Protein AF-A0A0R0HIR4-F1 (afdb_monomer_lite)

Organism: Glycine max (NCBI:txid3847)

Foldseek 3Di:
DDPPPPPPPVPCCDLVNVLLVLLVCLLVPPLLVCQLPPPPDVVSVVLSVQLNVLSVVLNVVCVVVVVDDDPDDPDPPDDDDDPVCPVVVVVVVVVVVVVVVVNLVVNLVSLVSSLVSCVVVLVVCVVDDPVSVVSSVVSNVSSVCSNVPD

Secondary structure (DSSP, 8-state):
--------------HHHHHHHHHHHHHT-HHHHHHHHH-S-HHHHHHHHHHHHHHHHHHHHHHHTT-S--S-----------THHHHHHHHHHHHHHHHHHHHHHHHHHHHHHHHHHHGGGGGGGGGS-HHHHHHHHHHHHHHHHHHHH-

Structure (mmCIF, N/CA/C/O backbone):
data_AF-A0A0R0HIR4-F1
#
_entry.id   AF-A0A0R0HIR4-F1
#
loop_
_atom_site.group_PDB
_atom_site.id
_atom_site.type_symbol
_atom_site.label_atom_id
_atom_site.label_alt_id
_atom_site.label_comp_id
_atom_site.label_asym_id
_atom_site.label_entity_id
_atom_site.label_seq_id
_atom_site.pdbx_PDB_ins_code
_atom_site.Cartn_x
_atom_site.Cartn_y
_atom_site.Cartn_z
_atom_site.occupancy
_atom_site.B_iso_or_equiv
_atom_site.auth_seq_id
_atom_site.auth_comp_id
_atom_site.auth_asym_id
_atom_site.auth_atom_id
_atom_site.pdbx_PDB_model_num
ATOM 1 N N . MET A 1 1 ? 37.021 -26.878 14.786 1.00 34.66 1 MET A N 1
ATOM 2 C CA . MET A 1 1 ? 35.999 -25.892 15.197 1.00 34.66 1 MET A CA 1
ATOM 3 C C . MET A 1 1 ? 35.987 -24.760 14.184 1.00 34.66 1 MET A C 1
ATOM 5 O O . MET A 1 1 ? 36.916 -23.967 14.169 1.00 34.66 1 MET A O 1
ATOM 9 N N . SER A 1 2 ? 34.968 -24.700 13.331 1.00 37.72 2 SER A N 1
ATOM 10 C CA . SER A 1 2 ? 34.717 -23.540 12.472 1.00 37.72 2 SER A CA 1
ATOM 11 C C . SER A 1 2 ? 33.210 -23.360 12.375 1.00 37.72 2 SER A C 1
ATOM 13 O O . SER A 1 2 ? 32.538 -24.004 11.576 1.00 37.72 2 SER A O 1
ATOM 15 N N . THR A 1 3 ? 32.675 -22.523 13.258 1.00 39.59 3 THR A N 1
ATOM 16 C CA . THR A 1 3 ? 31.298 -22.041 13.193 1.00 39.59 3 THR A CA 1
ATOM 17 C C . THR A 1 3 ? 31.235 -21.061 12.027 1.00 39.59 3 THR A C 1
ATOM 19 O O . THR A 1 3 ? 31.520 -19.877 12.193 1.00 39.59 3 THR A O 1
ATOM 22 N N . MET A 1 4 ? 30.949 -21.550 10.817 1.00 37.56 4 MET A N 1
ATOM 23 C CA . MET A 1 4 ? 30.613 -20.654 9.714 1.00 37.56 4 MET A CA 1
ATOM 24 C C . MET A 1 4 ? 29.274 -20.013 10.044 1.00 37.56 4 MET A C 1
ATOM 26 O O . MET A 1 4 ? 28.228 -20.662 10.035 1.00 37.56 4 MET A O 1
ATOM 30 N N . LEU A 1 5 ? 29.367 -18.736 10.410 1.00 44.94 5 LEU A N 1
ATOM 31 C CA . LEU A 1 5 ? 28.269 -17.808 10.591 1.00 44.94 5 LEU A CA 1
ATOM 32 C C . LEU A 1 5 ? 27.248 -18.046 9.486 1.00 44.94 5 LEU A C 1
ATOM 34 O O . LEU A 1 5 ? 27.544 -17.859 8.306 1.00 44.94 5 LEU A O 1
ATOM 38 N N . MET A 1 6 ? 26.053 -18.472 9.897 1.00 36.12 6 MET A N 1
ATOM 39 C CA . MET A 1 6 ? 24.854 -18.400 9.083 1.00 36.12 6 MET A CA 1
ATOM 40 C C . MET A 1 6 ? 24.778 -16.967 8.587 1.00 36.12 6 MET A C 1
ATOM 42 O O . MET A 1 6 ? 24.412 -16.057 9.336 1.00 36.12 6 MET A O 1
ATOM 46 N N . ALA A 1 7 ? 25.192 -16.768 7.338 1.00 39.94 7 ALA A N 1
ATOM 47 C CA . ALA A 1 7 ? 24.905 -15.576 6.591 1.00 39.94 7 ALA A CA 1
ATOM 48 C C . ALA A 1 7 ? 23.381 -15.524 6.505 1.00 39.94 7 ALA A C 1
ATOM 50 O O . ALA A 1 7 ? 22.765 -15.968 5.540 1.00 39.94 7 ALA A O 1
ATOM 51 N N . SER A 1 8 ? 22.774 -14.933 7.531 1.00 39.09 8 SER A N 1
ATOM 52 C CA . SER A 1 8 ? 21.520 -14.202 7.460 1.00 39.09 8 SER A CA 1
ATOM 53 C C . SER A 1 8 ? 21.741 -12.993 6.547 1.00 39.09 8 SER A C 1
ATOM 55 O O . SER A 1 8 ? 21.486 -11.844 6.891 1.00 39.09 8 SER A O 1
ATOM 57 N N . GLY A 1 9 ? 22.261 -13.255 5.345 1.00 31.20 9 GLY A N 1
ATOM 58 C CA . GLY A 1 9 ? 22.138 -12.357 4.233 1.00 31.20 9 GLY A CA 1
ATOM 59 C C . GLY A 1 9 ? 20.647 -12.244 4.055 1.00 31.20 9 GLY A C 1
ATOM 60 O O . GLY A 1 9 ? 20.008 -13.194 3.608 1.00 31.20 9 GLY A O 1
ATOM 61 N N . CYS A 1 10 ? 20.086 -11.112 4.483 1.00 33.50 10 CYS A N 1
ATOM 62 C CA . CYS A 1 10 ? 18.818 -10.658 3.953 1.00 33.50 10 CYS A CA 1
ATOM 63 C C . CYS A 1 10 ? 18.915 -10.928 2.451 1.00 33.50 10 CYS A C 1
ATOM 65 O O . CYS A 1 10 ? 19.790 -10.328 1.815 1.00 33.50 10 CYS A O 1
ATOM 67 N N . PRO A 1 11 ? 18.136 -11.874 1.893 1.00 34.97 11 PRO A N 1
ATOM 68 C CA . PRO A 1 11 ? 18.160 -12.106 0.461 1.00 34.97 11 PRO A CA 1
ATOM 69 C C . PRO A 1 11 ? 18.026 -10.749 -0.232 1.00 34.97 11 PRO A C 1
ATOM 71 O O . PRO A 1 11 ? 17.379 -9.857 0.336 1.00 34.97 11 PRO A O 1
ATOM 74 N N . PRO A 1 12 ? 18.646 -10.557 -1.409 1.00 42.12 12 PRO A N 1
ATOM 75 C CA . PRO A 1 12 ? 18.574 -9.316 -2.167 1.00 42.12 12 PRO A CA 1
ATOM 76 C C . PRO A 1 12 ? 17.152 -9.137 -2.716 1.00 42.12 12 PRO A C 1
ATOM 78 O O . PRO A 1 12 ? 16.909 -9.132 -3.917 1.00 42.12 12 PRO A O 1
ATOM 81 N N . PHE A 1 13 ? 16.177 -9.001 -1.822 1.00 44.66 13 PHE A N 1
ATOM 82 C CA . PHE A 1 13 ? 14.893 -8.428 -2.113 1.00 44.66 13 PHE A CA 1
ATOM 83 C C . PHE A 1 13 ? 15.187 -6.967 -2.381 1.00 44.66 13 PHE A C 1
ATOM 85 O O . PHE A 1 13 ? 15.437 -6.181 -1.460 1.00 44.66 13 PHE A O 1
ATOM 92 N N . TYR A 1 14 ? 15.210 -6.639 -3.671 1.00 57.47 14 TYR A N 1
ATOM 93 C CA . TYR A 1 14 ? 15.275 -5.279 -4.171 1.00 57.47 14 TYR A CA 1
ATOM 94 C C . TYR A 1 14 ? 14.388 -4.396 -3.306 1.00 57.47 14 TYR A C 1
ATOM 96 O O . TYR A 1 14 ? 13.298 -4.840 -2.925 1.00 57.47 14 TYR A O 1
ATOM 104 N N . PRO A 1 15 ? 14.798 -3.155 -3.008 1.00 72.31 15 PRO A N 1
ATOM 105 C CA . PRO A 1 15 ? 14.009 -2.304 -2.145 1.00 72.31 15 PRO A CA 1
ATOM 106 C C . PRO A 1 15 ? 12.527 -2.305 -2.594 1.00 72.31 15 PRO A C 1
ATOM 108 O O . PRO A 1 15 ? 11.614 -2.594 -1.816 1.00 72.31 15 PRO A O 1
ATOM 111 N N . LEU A 1 16 ? 12.265 -2.155 -3.891 1.00 79.50 16 LEU A N 1
ATOM 112 C CA . LEU A 1 16 ? 10.897 -2.148 -4.402 1.00 79.50 16 LEU A CA 1
ATOM 113 C C . LEU A 1 16 ? 10.106 -3.465 -4.178 1.00 79.50 16 LEU A C 1
ATOM 115 O O . LEU A 1 16 ? 8.884 -3.447 -4.028 1.00 79.50 16 LEU A O 1
ATOM 119 N N . GLN A 1 17 ? 10.767 -4.620 -4.093 1.00 81.31 17 GLN A N 1
ATOM 120 C CA . GLN A 1 17 ? 10.107 -5.881 -3.731 1.00 81.31 17 GLN A CA 1
ATOM 121 C C . GLN A 1 17 ? 9.660 -5.883 -2.266 1.00 81.31 17 GLN A C 1
ATOM 123 O O . GLN A 1 17 ? 8.541 -6.284 -1.955 1.00 81.31 17 GLN A O 1
ATOM 128 N N . ARG A 1 18 ? 10.495 -5.378 -1.348 1.00 81.75 18 ARG A N 1
ATOM 129 C CA . ARG A 1 18 ? 10.118 -5.292 0.072 1.00 81.75 18 ARG A CA 1
ATOM 130 C C . ARG A 1 18 ? 8.905 -4.389 0.263 1.00 81.75 18 ARG A C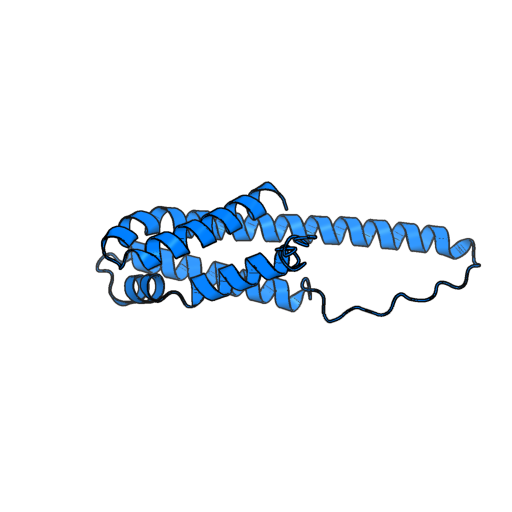 1
ATOM 132 O O . ARG A 1 18 ? 7.980 -4.761 0.982 1.00 81.75 18 ARG A O 1
ATOM 139 N N . ILE A 1 19 ? 8.877 -3.238 -0.411 1.00 85.81 19 ILE A N 1
ATOM 140 C CA . ILE A 1 19 ? 7.742 -2.324 -0.279 1.00 85.81 19 ILE A CA 1
ATOM 141 C C . ILE A 1 19 ? 6.472 -2.891 -0.917 1.00 85.81 19 ILE A C 1
ATOM 143 O O . ILE A 1 19 ? 5.415 -2.803 -0.310 1.00 85.81 19 ILE A O 1
ATOM 147 N N . THR A 1 20 ? 6.549 -3.555 -2.075 1.00 88.00 20 THR A N 1
ATOM 148 C CA . THR A 1 20 ? 5.365 -4.184 -2.698 1.00 88.00 20 THR A CA 1
ATOM 149 C C . THR A 1 20 ? 4.759 -5.285 -1.832 1.00 88.00 20 THR A C 1
ATOM 151 O O . THR A 1 20 ? 3.534 -5.371 -1.721 1.00 88.00 20 THR A O 1
ATOM 154 N N . VAL A 1 21 ? 5.594 -6.075 -1.152 1.00 87.81 21 VAL A N 1
ATOM 155 C CA . VAL A 1 21 ? 5.140 -7.058 -0.160 1.00 87.81 21 VAL A CA 1
ATOM 156 C C . VAL A 1 21 ? 4.427 -6.370 1.008 1.00 87.81 21 VAL A C 1
ATOM 158 O O . VAL A 1 21 ? 3.327 -6.786 1.373 1.00 87.81 21 VAL A O 1
ATOM 161 N N . VAL A 1 22 ? 4.989 -5.284 1.550 1.00 89.12 22 VAL A N 1
ATOM 162 C CA . VAL A 1 22 ? 4.353 -4.495 2.622 1.00 89.12 22 VAL A CA 1
ATOM 163 C C . VAL A 1 22 ? 3.017 -3.901 2.176 1.00 89.12 22 VAL A C 1
ATOM 165 O O . VAL A 1 22 ? 2.032 -4.017 2.900 1.00 89.12 22 VAL A O 1
ATOM 168 N N . LEU A 1 23 ? 2.947 -3.324 0.975 1.00 91.50 23 LEU A N 1
ATOM 169 C CA . LEU A 1 23 ? 1.712 -2.781 0.405 1.00 91.50 23 LEU A CA 1
ATOM 170 C C . LEU A 1 23 ? 0.618 -3.851 0.325 1.00 91.50 23 LEU A C 1
ATOM 172 O O . LEU A 1 23 ? -0.509 -3.618 0.757 1.00 91.50 23 LEU A O 1
ATOM 176 N N . ARG A 1 24 ? 0.968 -5.055 -0.138 1.00 90.75 24 ARG A N 1
ATOM 177 C CA . ARG A 1 24 ? 0.044 -6.194 -0.178 1.00 90.75 24 ARG A CA 1
ATOM 178 C C . ARG A 1 24 ? -0.422 -6.601 1.222 1.00 90.75 24 ARG A C 1
ATOM 180 O O . ARG A 1 24 ? -1.615 -6.818 1.416 1.00 90.75 24 ARG A O 1
ATOM 187 N N . HIS A 1 25 ? 0.482 -6.666 2.200 1.00 89.75 25 HIS A N 1
ATOM 188 C CA . HIS A 1 25 ? 0.115 -6.996 3.580 1.00 89.75 25 HIS A CA 1
ATOM 189 C C . HIS A 1 25 ? -0.802 -5.952 4.216 1.00 89.75 25 HIS A C 1
ATOM 191 O O . HIS A 1 25 ? -1.757 -6.324 4.892 1.00 89.75 25 HIS A O 1
ATOM 197 N N . LEU A 1 26 ? -0.554 -4.663 3.980 1.00 90.38 26 LEU A N 1
ATOM 198 C CA . LEU A 1 26 ? -1.435 -3.590 4.437 1.00 90.38 26 LEU A CA 1
ATOM 199 C C . LEU A 1 26 ? -2.815 -3.705 3.784 1.00 90.38 26 LEU A C 1
ATOM 201 O O . LEU A 1 26 ? -3.829 -3.641 4.474 1.00 90.38 26 LEU A O 1
ATOM 205 N N . ARG A 1 27 ? -2.866 -3.955 2.473 1.00 92.25 27 ARG A N 1
ATOM 206 C CA . ARG A 1 27 ? -4.125 -4.099 1.733 1.00 92.25 27 ARG A CA 1
ATOM 207 C C . ARG A 1 27 ? -4.983 -5.271 2.209 1.00 92.25 27 ARG 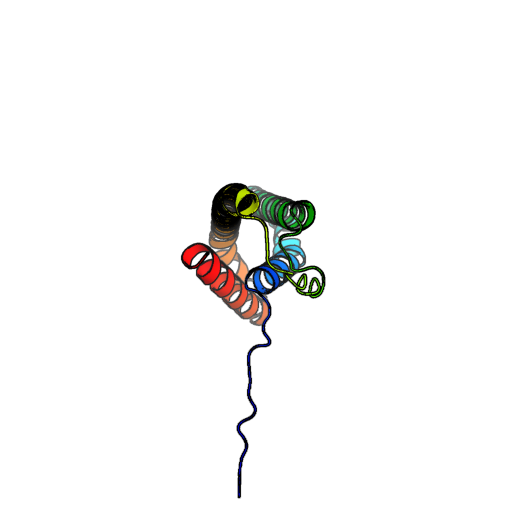A C 1
ATOM 209 O O . ARG A 1 27 ? -6.207 -5.167 2.198 1.00 92.25 27 ARG A O 1
ATOM 216 N N . GLN A 1 28 ? -4.339 -6.366 2.610 1.00 90.38 28 GLN A N 1
ATOM 217 C CA . GLN A 1 28 ? -4.971 -7.592 3.113 1.00 90.38 28 GLN A CA 1
ATOM 218 C C . GLN A 1 28 ? -5.090 -7.621 4.642 1.00 90.38 28 GLN A C 1
ATOM 220 O O . GLN A 1 28 ? -5.465 -8.638 5.224 1.00 90.38 28 GLN A O 1
ATOM 225 N N . SER A 1 29 ? -4.732 -6.530 5.317 1.00 88.62 29 SER A N 1
ATOM 226 C CA . SER A 1 29 ? -4.675 -6.514 6.767 1.00 88.62 29 SER A CA 1
ATOM 227 C C . SER A 1 29 ? -6.073 -6.658 7.364 1.00 88.62 29 SER A C 1
ATOM 229 O O . SER A 1 29 ? -6.992 -5.896 7.041 1.00 88.62 29 SER A O 1
ATOM 231 N N . THR A 1 30 ? -6.236 -7.641 8.249 1.00 88.38 30 THR A N 1
ATOM 232 C CA . THR A 1 30 ? -7.530 -7.963 8.858 1.00 88.38 30 THR A CA 1
ATOM 233 C C . THR A 1 30 ? -8.046 -6.815 9.712 1.00 88.38 30 THR A C 1
ATOM 235 O O . THR A 1 30 ? -9.226 -6.494 9.628 1.00 88.38 30 THR A O 1
ATOM 238 N N . TRP A 1 31 ? -7.175 -6.138 10.465 1.00 87.94 31 TRP A N 1
ATOM 239 C CA . TRP A 1 31 ? -7.583 -5.005 11.296 1.00 87.94 31 TRP A CA 1
ATOM 240 C C . TRP A 1 31 ? -7.983 -3.784 10.459 1.00 87.94 31 TRP A C 1
ATOM 242 O O . TRP A 1 31 ? -8.985 -3.153 10.772 1.00 87.94 31 TRP A O 1
ATOM 252 N N . LEU A 1 32 ? -7.281 -3.480 9.357 1.00 91.06 32 LEU A N 1
ATOM 253 C CA . LEU A 1 32 ? -7.690 -2.400 8.444 1.00 91.06 32 LEU A CA 1
ATOM 254 C C . LEU A 1 32 ? -9.024 -2.726 7.774 1.00 91.06 32 LEU A C 1
ATOM 256 O O . LEU A 1 32 ? -9.903 -1.875 7.701 1.00 91.06 32 LEU A O 1
ATOM 260 N N . THR A 1 33 ? -9.200 -3.971 7.335 1.00 91.00 33 THR A N 1
ATOM 261 C CA . THR A 1 33 ? -10.457 -4.434 6.731 1.00 91.00 33 THR A CA 1
ATOM 262 C C . THR A 1 33 ? -11.611 -4.377 7.733 1.00 91.00 33 THR A C 1
ATOM 264 O O . THR A 1 33 ? -12.715 -3.959 7.393 1.00 91.00 33 THR A O 1
ATOM 267 N N . HIS A 1 34 ? -11.363 -4.761 8.984 1.00 91.25 34 HIS A N 1
ATOM 268 C CA . HIS A 1 34 ? -12.344 -4.681 10.059 1.00 91.25 34 HIS A CA 1
ATOM 269 C C . HIS A 1 34 ? -12.696 -3.222 10.384 1.00 91.25 34 HIS A C 1
ATOM 271 O O . HIS A 1 34 ? -13.872 -2.869 10.441 1.00 91.25 34 HIS A O 1
ATOM 277 N N . LEU A 1 35 ? -11.689 -2.351 10.503 1.00 90.38 35 LEU A N 1
ATOM 278 C CA . LEU A 1 35 ? -11.867 -0.916 10.715 1.00 90.38 35 LEU A CA 1
ATOM 279 C C . LEU A 1 35 ? -12.674 -0.273 9.580 1.00 90.38 35 LEU A C 1
ATOM 281 O O . LEU A 1 35 ? -13.560 0.537 9.824 1.00 90.38 35 LEU A O 1
ATOM 285 N N . HIS A 1 36 ? -12.413 -0.660 8.335 1.00 92.50 36 HIS A N 1
ATOM 286 C CA . HIS A 1 36 ? -13.163 -0.180 7.179 1.00 92.50 36 HIS A CA 1
ATOM 287 C C . HIS A 1 36 ? -14.648 -0.549 7.236 1.00 92.50 36 HIS A C 1
ATOM 289 O O . HIS A 1 36 ? -15.504 0.289 6.959 1.00 92.50 36 HIS A O 1
ATOM 295 N N . ARG A 1 37 ? -14.960 -1.789 7.620 1.00 92.69 37 ARG A N 1
ATOM 296 C CA . ARG A 1 37 ? -16.331 -2.315 7.587 1.00 92.69 37 ARG A CA 1
ATOM 297 C C . ARG A 1 37 ? -17.166 -1.909 8.794 1.00 92.69 37 ARG A C 1
ATOM 299 O O . ARG A 1 37 ? -18.335 -1.575 8.629 1.00 92.69 37 ARG A O 1
ATOM 306 N N . TYR A 1 38 ? -16.576 -1.932 9.985 1.00 91.38 38 TYR A N 1
ATOM 307 C CA . TYR A 1 38 ? -17.334 -1.902 11.239 1.00 91.38 38 TYR A C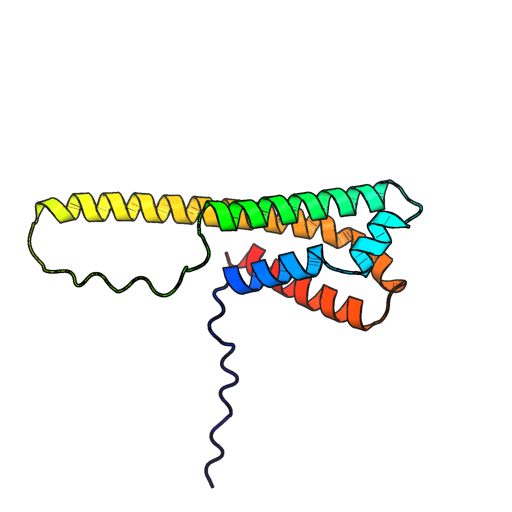A 1
ATOM 308 C C . TYR A 1 38 ? -17.072 -0.672 12.103 1.00 91.38 38 TYR A C 1
ATOM 310 O O . TYR A 1 38 ? -17.728 -0.507 13.129 1.00 91.38 38 TYR A O 1
ATOM 318 N N . HIS A 1 39 ? -16.130 0.202 11.736 1.00 89.06 39 HIS A N 1
ATOM 319 C CA . HIS A 1 39 ? -15.860 1.363 12.575 1.00 89.06 39 HIS A CA 1
ATOM 320 C C . HIS A 1 39 ? -17.049 2.341 12.567 1.00 89.06 39 HIS A C 1
ATOM 322 O O . HIS A 1 39 ? -17.505 2.731 11.486 1.00 89.06 39 HIS A O 1
ATOM 328 N N . PRO A 1 40 ? -17.523 2.795 13.743 1.00 88.50 40 PRO A N 1
ATOM 329 C CA . PRO A 1 40 ? -18.707 3.649 13.839 1.00 88.50 40 PRO A CA 1
ATOM 330 C C . PRO A 1 40 ? -18.491 5.005 13.157 1.00 88.50 40 PRO A C 1
ATOM 332 O O . PRO A 1 40 ? -19.385 5.543 12.507 1.00 88.50 40 PRO A O 1
ATOM 335 N N . HIS A 1 41 ? -17.274 5.547 13.248 1.00 89.81 41 HIS A N 1
ATOM 336 C CA . HIS A 1 41 ? -16.961 6.862 12.700 1.00 89.81 41 HIS A CA 1
ATOM 337 C C . HIS A 1 41 ? -16.726 6.793 11.177 1.00 89.81 41 HIS A C 1
ATOM 339 O O . HIS A 1 41 ? -15.794 6.102 10.743 1.00 89.81 41 HIS A O 1
ATOM 345 N N . PRO A 1 42 ? -17.502 7.524 10.346 1.00 90.12 42 PRO A N 1
ATOM 346 C CA . PRO A 1 42 ? -17.369 7.494 8.884 1.00 90.12 42 PRO A CA 1
ATOM 347 C C . PRO A 1 42 ? -16.011 8.018 8.407 1.00 90.12 42 PRO A C 1
ATOM 349 O O . PRO A 1 42 ? -15.442 7.488 7.459 1.00 90.12 42 PRO A O 1
ATOM 352 N N . GLN A 1 43 ? -15.439 9.000 9.107 1.00 90.50 43 GLN A N 1
ATOM 353 C CA . GLN A 1 43 ? -14.119 9.549 8.781 1.00 90.50 43 GLN A CA 1
ATOM 354 C C . GLN A 1 43 ? -13.015 8.484 8.813 1.00 90.50 43 GLN A C 1
ATOM 356 O O . GLN A 1 43 ? -12.189 8.437 7.906 1.00 90.50 43 GLN A O 1
ATOM 361 N N . SER A 1 44 ? -13.020 7.591 9.807 1.00 88.31 44 SER A N 1
ATOM 362 C CA . SER A 1 44 ? -12.025 6.517 9.906 1.00 88.31 44 SER A CA 1
ATOM 363 C C . SER A 1 44 ? -12.196 5.503 8.778 1.00 88.31 44 SER A C 1
ATOM 365 O O . SER A 1 44 ? -11.206 5.081 8.186 1.00 88.31 44 SER A O 1
ATOM 367 N N . ARG A 1 45 ? -13.442 5.175 8.410 1.00 92.06 45 ARG A N 1
ATOM 368 C CA . ARG A 1 45 ? -13.730 4.313 7.252 1.00 92.06 45 ARG A CA 1
ATOM 369 C C . ARG A 1 45 ? -13.216 4.939 5.954 1.00 92.06 45 ARG A C 1
ATOM 371 O O . ARG A 1 45 ? -12.454 4.299 5.236 1.00 92.06 45 ARG A O 1
ATOM 378 N N . HIS A 1 46 ? -13.505 6.220 5.722 1.00 93.12 46 HIS A N 1
ATOM 379 C CA . HIS A 1 46 ? -12.998 6.961 4.563 1.00 93.12 46 HIS A CA 1
ATOM 380 C C . HIS A 1 46 ? -11.471 7.078 4.532 1.00 93.12 46 HIS A C 1
ATOM 382 O O . HIS A 1 46 ? -10.871 7.093 3.456 1.00 93.12 46 HIS A O 1
ATOM 388 N N . GLN A 1 47 ? -10.824 7.162 5.693 1.00 92.69 47 GLN A N 1
ATOM 389 C CA . GLN A 1 47 ? -9.369 7.164 5.790 1.00 92.69 47 GLN A CA 1
ATOM 390 C C . GLN A 1 47 ? -8.782 5.817 5.343 1.00 92.69 47 GLN A C 1
ATOM 392 O O . GLN A 1 47 ? -7.794 5.798 4.607 1.00 92.69 47 GLN A O 1
ATOM 397 N N . VAL A 1 48 ? -9.413 4.700 5.724 1.00 94.12 48 VAL A N 1
ATOM 398 C CA . VAL A 1 48 ? -9.026 3.367 5.236 1.00 94.12 48 VAL A CA 1
ATOM 399 C C . VAL A 1 48 ? -9.314 3.219 3.737 1.00 94.12 48 VAL A C 1
ATOM 401 O O . VAL A 1 48 ? -8.464 2.716 3.009 1.00 94.12 48 VAL A O 1
ATOM 404 N N . ASP A 1 49 ? -10.438 3.737 3.236 1.00 94.94 49 ASP A N 1
ATOM 405 C CA . ASP A 1 49 ? -10.723 3.764 1.791 1.00 94.94 49 ASP A CA 1
ATOM 406 C C . ASP A 1 49 ? -9.658 4.528 1.000 1.00 94.94 49 ASP A C 1
ATOM 408 O O . ASP A 1 49 ? -9.218 4.102 -0.069 1.00 94.94 49 ASP A O 1
ATOM 412 N N . ARG A 1 50 ? -9.239 5.695 1.503 1.00 95.19 50 ARG A N 1
ATOM 413 C CA . ARG A 1 50 ? -8.152 6.483 0.902 1.00 95.19 50 ARG A CA 1
ATOM 414 C C . ARG A 1 50 ? -6.844 5.703 0.919 1.00 95.19 50 ARG A C 1
ATOM 416 O O . ARG A 1 50 ? -6.163 5.658 -0.102 1.00 95.19 50 ARG A O 1
ATOM 423 N N . LEU A 1 51 ? -6.523 5.056 2.039 1.00 94.75 51 LEU A N 1
ATOM 424 C CA . LEU A 1 51 ? -5.352 4.194 2.156 1.00 94.75 51 LEU A CA 1
ATOM 425 C C . LEU A 1 51 ? -5.364 3.082 1.101 1.00 94.75 51 LEU A C 1
ATOM 427 O O . LEU A 1 51 ? -4.386 2.935 0.371 1.00 94.75 51 LEU A O 1
ATOM 431 N N . PHE A 1 52 ? -6.458 2.326 0.997 1.00 95.88 52 PHE A N 1
ATOM 432 C CA . PHE A 1 52 ? -6.570 1.233 0.033 1.00 95.88 52 PHE A CA 1
ATOM 433 C C . PHE A 1 52 ? -6.451 1.729 -1.404 1.00 95.88 52 PHE A C 1
ATOM 435 O O . PHE A 1 52 ? -5.653 1.176 -2.150 1.00 95.88 52 PHE A O 1
ATOM 442 N N . ARG A 1 53 ? -7.105 2.840 -1.764 1.00 95.94 53 ARG A N 1
ATOM 443 C CA . ARG A 1 53 ? -6.933 3.448 -3.093 1.00 95.94 53 ARG A CA 1
ATOM 444 C C . ARG A 1 53 ? -5.488 3.849 -3.380 1.00 95.94 53 ARG A C 1
ATOM 446 O O . ARG A 1 53 ? -4.998 3.606 -4.476 1.00 95.94 53 ARG A O 1
ATOM 453 N N . HIS A 1 54 ? -4.784 4.443 -2.415 1.00 95.62 54 HIS A N 1
ATOM 454 C CA . HIS A 1 54 ? -3.375 4.795 -2.600 1.00 95.62 54 HIS A CA 1
ATOM 455 C C . HIS A 1 54 ? -2.476 3.567 -2.766 1.00 95.62 54 HIS A C 1
ATOM 457 O O . HIS A 1 54 ? -1.555 3.604 -3.580 1.00 95.62 54 HIS A O 1
ATOM 463 N N . ILE A 1 55 ? -2.743 2.490 -2.025 1.00 94.56 55 ILE A N 1
ATOM 464 C CA . ILE A 1 55 ? -2.027 1.223 -2.188 1.00 94.56 55 ILE A CA 1
ATOM 465 C C . ILE A 1 55 ? -2.290 0.642 -3.579 1.00 94.56 55 ILE A C 1
ATOM 467 O O . ILE A 1 55 ? -1.332 0.337 -4.287 1.00 94.56 55 ILE A O 1
ATOM 471 N N . ASP A 1 56 ? -3.557 0.544 -3.976 1.00 94.62 56 ASP A N 1
ATOM 472 C CA . ASP A 1 56 ? -3.969 -0.055 -5.244 1.00 94.62 56 ASP A CA 1
ATOM 473 C C . ASP A 1 56 ? -3.376 0.736 -6.430 1.00 94.62 56 ASP A C 1
ATOM 47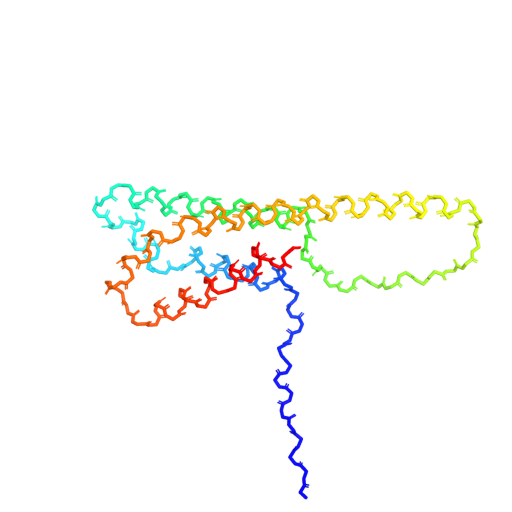5 O O . ASP A 1 56 ? -2.758 0.151 -7.318 1.00 94.62 56 ASP A O 1
ATOM 479 N N . HIS A 1 57 ? -3.436 2.075 -6.397 1.00 94.94 57 HIS A N 1
ATOM 480 C CA . HIS A 1 57 ? -2.811 2.934 -7.413 1.00 94.94 57 HIS A CA 1
ATOM 481 C C . HIS A 1 57 ? -1.290 2.755 -7.496 1.00 94.94 57 HIS A C 1
ATOM 483 O O . HIS A 1 57 ? -0.727 2.746 -8.589 1.00 94.94 57 HIS A O 1
ATOM 489 N N . LEU A 1 58 ? -0.605 2.626 -6.355 1.00 93.19 58 LEU A N 1
ATOM 490 C CA . LEU A 1 58 ? 0.846 2.447 -6.330 1.00 93.19 58 LEU A CA 1
ATOM 491 C C . LEU A 1 58 ? 1.258 1.060 -6.840 1.00 93.19 58 LEU A C 1
ATOM 493 O O . LEU A 1 58 ? 2.245 0.935 -7.562 1.00 93.19 58 LEU A O 1
ATOM 497 N N . GLN A 1 59 ? 0.511 0.015 -6.483 1.00 91.94 59 GLN A N 1
ATOM 498 C CA . GLN A 1 59 ? 0.749 -1.339 -6.985 1.00 91.94 59 GLN A CA 1
ATOM 499 C C . GLN A 1 59 ? 0.537 -1.420 -8.497 1.00 91.94 59 GLN A C 1
ATOM 501 O O . GLN A 1 59 ? 1.365 -1.994 -9.209 1.00 91.94 59 GLN A O 1
ATOM 506 N N . ASP A 1 60 ? -0.530 -0.798 -8.989 1.00 92.38 60 ASP A N 1
ATOM 507 C CA . ASP A 1 60 ? -0.803 -0.676 -10.414 1.00 92.38 60 ASP A CA 1
ATOM 508 C C . ASP A 1 60 ? 0.304 0.117 -11.132 1.00 92.38 60 ASP A C 1
ATOM 510 O O . ASP A 1 60 ? 0.834 -0.339 -12.141 1.00 92.38 60 ASP A O 1
ATOM 514 N N . TYR A 1 61 ? 0.763 1.236 -10.566 1.00 92.00 61 TYR A N 1
ATOM 515 C CA . TYR A 1 61 ? 1.892 2.001 -11.102 1.00 92.00 61 TYR A CA 1
ATOM 516 C C . TYR A 1 61 ? 3.183 1.166 -11.208 1.00 92.00 61 TYR A C 1
ATOM 518 O O . TYR A 1 61 ? 3.819 1.122 -12.262 1.00 92.00 61 TYR A O 1
ATOM 526 N N . ILE A 1 62 ? 3.556 0.445 -10.145 1.00 88.44 62 ILE A N 1
ATOM 527 C CA . ILE A 1 62 ? 4.744 -0.427 -10.137 1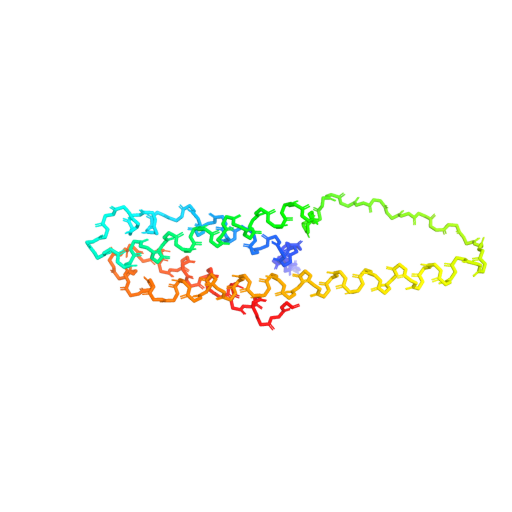.00 88.44 62 ILE A CA 1
ATOM 528 C C . ILE A 1 62 ? 4.644 -1.515 -11.213 1.00 88.44 62 ILE A C 1
ATOM 530 O O . ILE A 1 62 ? 5.640 -1.820 -11.877 1.00 88.44 62 ILE A O 1
ATOM 534 N N . THR A 1 63 ? 3.448 -2.076 -11.393 1.00 87.31 63 THR A N 1
ATOM 535 C CA . THR A 1 63 ? 3.170 -3.124 -12.381 1.00 87.31 63 THR A CA 1
ATOM 536 C C . THR A 1 63 ? 3.226 -2.571 -13.804 1.00 87.31 63 THR A C 1
ATOM 538 O O . THR A 1 63 ? 3.953 -3.113 -14.638 1.00 87.31 63 THR A O 1
ATOM 541 N N . ARG A 1 64 ? 2.532 -1.456 -14.072 1.00 86.94 64 ARG A N 1
ATOM 542 C CA . ARG A 1 64 ? 2.498 -0.784 -15.381 1.00 86.94 64 ARG A CA 1
ATOM 543 C C . ARG A 1 64 ? 3.888 -0.388 -15.863 1.00 86.94 64 ARG A C 1
ATOM 545 O O . ARG A 1 64 ? 4.221 -0.620 -17.021 1.00 86.94 64 ARG A O 1
ATOM 552 N N . HIS A 1 65 ? 4.717 0.146 -14.971 1.00 84.62 65 HIS A N 1
ATOM 553 C CA . HIS A 1 65 ? 6.072 0.585 -15.308 1.00 84.62 65 HIS A CA 1
ATOM 554 C C . HIS A 1 65 ? 7.133 -0.518 -15.182 1.00 84.62 65 HIS A C 1
ATOM 556 O O . HIS A 1 65 ? 8.316 -0.231 -15.348 1.00 84.62 65 HIS A O 1
ATOM 562 N N . ARG A 1 66 ? 6.736 -1.771 -14.896 1.00 79.81 66 ARG A N 1
ATOM 563 C CA . ARG A 1 66 ? 7.641 -2.926 -14.726 1.00 79.81 66 ARG A CA 1
ATOM 564 C C . ARG A 1 66 ? 8.849 -2.599 -13.841 1.00 79.81 66 ARG A C 1
ATOM 566 O O . ARG A 1 66 ? 9.975 -2.990 -14.129 1.00 79.81 66 ARG A O 1
ATOM 573 N N . LEU A 1 67 ? 8.609 -1.856 -12.759 1.00 77.31 67 LEU A N 1
ATOM 574 C CA . LEU A 1 67 ? 9.686 -1.358 -11.898 1.00 77.31 67 LEU A CA 1
ATOM 575 C C . LEU A 1 67 ? 10.324 -2.476 -11.061 1.00 77.31 67 LEU A C 1
ATOM 577 O O . LEU A 1 67 ? 11.423 -2.315 -10.532 1.00 77.31 67 LEU A O 1
ATOM 581 N N . LEU A 1 68 ? 9.629 -3.606 -10.914 1.00 71.19 68 LEU A N 1
ATOM 582 C CA . LEU A 1 68 ? 10.217 -4.815 -10.358 1.00 71.19 68 LEU A CA 1
ATOM 583 C C . LEU A 1 68 ? 11.073 -5.500 -11.428 1.00 71.19 68 LEU A C 1
ATOM 585 O O . LEU A 1 68 ? 10.624 -5.621 -12.569 1.00 71.19 68 LEU A O 1
ATOM 589 N N . PRO A 1 69 ? 12.260 -6.016 -11.071 1.00 63.34 69 PRO A N 1
ATOM 590 C CA . PRO A 1 69 ? 13.022 -6.837 -11.993 1.00 63.34 69 PRO A CA 1
ATOM 591 C C . PRO A 1 69 ? 12.180 -8.058 -12.371 1.00 63.34 69 PRO A C 1
ATOM 593 O O . PRO A 1 69 ? 11.891 -8.918 -11.539 1.00 63.34 69 PRO A O 1
ATOM 596 N N . THR A 1 70 ? 11.780 -8.124 -13.637 1.00 55.41 70 THR A N 1
ATOM 597 C CA . THR A 1 70 ? 11.372 -9.379 -14.261 1.00 55.41 70 THR A CA 1
ATOM 598 C C . THR A 1 70 ? 12.675 -10.119 -14.540 1.00 55.41 70 THR A C 1
ATOM 600 O O . THR A 1 70 ? 13.525 -9.593 -15.247 1.00 55.41 70 THR A O 1
ATOM 603 N N . THR A 1 71 ? 12.909 -11.214 -13.811 1.00 49.44 71 THR A N 1
ATOM 604 C CA . THR A 1 71 ? 13.960 -12.229 -14.037 1.00 49.44 71 THR A CA 1
ATOM 605 C C . THR A 1 71 ? 15.143 -11.806 -14.921 1.00 49.44 71 THR A C 1
ATOM 607 O O . THR A 1 71 ? 15.019 -11.763 -16.138 1.00 49.44 71 THR A O 1
ATOM 610 N N . LEU A 1 72 ? 16.294 -11.534 -14.279 1.00 47.22 72 LEU A N 1
ATOM 611 C CA . LEU A 1 72 ? 17.642 -11.341 -14.851 1.00 47.22 72 LEU A CA 1
ATOM 612 C C . LEU A 1 72 ? 17.673 -11.255 -16.388 1.00 47.22 72 LEU A C 1
ATOM 614 O O . LEU A 1 72 ? 17.941 -12.247 -17.064 1.00 47.22 72 LEU A O 1
ATOM 618 N N . SER A 1 73 ? 17.435 -10.066 -16.946 1.00 42.19 73 SER A N 1
ATOM 619 C CA . SER A 1 73 ? 17.709 -9.848 -18.366 1.00 42.19 73 SER A CA 1
ATOM 620 C C . SER A 1 73 ? 19.188 -10.139 -18.605 1.00 42.19 73 SER A C 1
ATOM 622 O O . SER A 1 73 ? 20.057 -9.440 -18.075 1.00 42.19 73 SER A O 1
ATOM 624 N N . HIS A 1 74 ? 19.454 -11.193 -19.379 1.00 39.50 74 HIS A N 1
ATOM 625 C CA . HIS A 1 74 ? 20.768 -11.549 -19.892 1.00 39.50 74 HIS A CA 1
ATOM 626 C C . HIS A 1 74 ? 21.538 -10.284 -20.267 1.00 39.50 74 HIS A C 1
ATOM 628 O O . HIS A 1 74 ? 21.077 -9.479 -21.076 1.00 39.50 74 HIS A O 1
ATOM 634 N N . ARG A 1 75 ? 22.710 -10.113 -19.652 1.00 42.09 75 ARG A N 1
ATOM 635 C CA . ARG A 1 75 ? 23.701 -9.096 -20.003 1.00 42.09 75 ARG A CA 1
ATOM 636 C C . ARG A 1 75 ? 23.871 -9.102 -21.528 1.00 42.09 75 ARG A C 1
ATOM 638 O O . ARG A 1 75 ? 24.388 -10.096 -22.042 1.00 42.09 75 ARG A O 1
ATOM 645 N N . PRO A 1 76 ? 23.487 -8.045 -22.267 1.00 45.31 76 PRO A N 1
ATOM 646 C CA . PRO A 1 76 ? 23.830 -7.973 -23.675 1.00 45.31 76 PRO A CA 1
ATOM 647 C C . PRO A 1 76 ? 25.355 -7.950 -23.761 1.00 45.31 76 PRO A C 1
ATOM 649 O O . PRO A 1 76 ? 26.014 -7.063 -23.208 1.00 45.31 76 PRO A O 1
ATOM 652 N N . ARG A 1 77 ? 25.922 -8.974 -24.398 1.00 42.72 77 ARG A N 1
ATOM 653 C CA . ARG A 1 77 ? 27.342 -9.068 -24.732 1.00 42.72 77 ARG A CA 1
ATOM 654 C C . ARG A 1 77 ? 27.646 -7.898 -25.672 1.00 42.72 77 ARG A C 1
ATOM 656 O O . ARG A 1 77 ? 27.353 -7.976 -26.857 1.00 42.72 77 ARG A O 1
ATOM 663 N N . ARG A 1 78 ? 28.150 -6.778 -25.143 1.00 49.59 78 ARG A N 1
ATOM 664 C CA . ARG A 1 78 ? 28.574 -5.643 -25.973 1.00 49.59 78 ARG A CA 1
ATOM 665 C C . ARG A 1 78 ? 29.808 -6.056 -26.772 1.00 49.59 78 ARG A C 1
ATOM 667 O O . ARG A 1 78 ? 30.903 -6.134 -26.222 1.00 49.59 78 ARG A O 1
ATOM 674 N N . THR A 1 79 ? 29.607 -6.311 -28.058 1.00 45.94 79 THR A N 1
ATOM 675 C CA . THR A 1 79 ? 30.634 -6.155 -29.089 1.00 45.94 79 THR A CA 1
ATOM 676 C C . THR A 1 79 ? 30.954 -4.661 -29.238 1.00 45.94 79 THR A C 1
ATOM 678 O O . THR A 1 79 ? 30.024 -3.856 -29.349 1.00 45.94 79 THR A O 1
ATOM 681 N N . PRO A 1 80 ? 32.234 -4.259 -29.193 1.00 47.56 80 PRO A N 1
ATOM 682 C CA . PRO A 1 80 ? 32.646 -2.871 -29.351 1.00 47.56 80 PRO A CA 1
ATOM 683 C C . PRO A 1 80 ? 32.824 -2.529 -30.837 1.00 47.56 80 PRO A C 1
ATOM 685 O O . PRO A 1 80 ? 33.426 -3.311 -31.562 1.00 47.56 80 PRO A O 1
ATOM 688 N N . ASN A 1 81 ? 32.291 -1.380 -31.261 1.00 50.47 81 ASN A N 1
ATOM 689 C CA . ASN A 1 81 ? 32.796 -0.474 -32.312 1.00 50.47 81 ASN A CA 1
ATOM 690 C C . ASN A 1 81 ? 31.641 0.218 -33.035 1.00 50.47 81 ASN A C 1
ATOM 692 O O . ASN A 1 81 ? 31.099 -0.310 -33.999 1.00 50.47 81 ASN A O 1
ATOM 696 N N . ASN A 1 82 ? 31.303 1.429 -32.592 1.00 52.84 82 ASN A N 1
ATOM 697 C CA . ASN A 1 82 ? 30.998 2.527 -33.510 1.00 52.84 82 ASN A CA 1
ATOM 698 C C . ASN A 1 82 ? 31.013 3.843 -32.719 1.00 52.84 82 ASN A C 1
ATOM 700 O O . ASN A 1 82 ? 30.256 3.974 -31.757 1.00 52.84 82 ASN A O 1
ATOM 704 N N . HIS A 1 83 ? 31.862 4.809 -33.085 1.00 56.69 83 HIS A N 1
ATOM 705 C CA . HIS A 1 83 ? 31.950 6.103 -32.384 1.00 56.69 83 HIS A CA 1
ATOM 706 C C . HIS A 1 83 ? 30.617 6.876 -32.408 1.00 56.69 83 HIS A C 1
ATOM 708 O O . HIS A 1 83 ? 30.292 7.555 -31.438 1.00 56.69 83 HIS A O 1
ATOM 714 N N . ASN A 1 84 ? 29.776 6.653 -33.425 1.00 56.75 84 ASN A N 1
ATOM 715 C CA . ASN A 1 84 ? 28.430 7.236 -33.509 1.00 56.75 84 ASN A CA 1
ATOM 716 C C . ASN A 1 84 ? 27.452 6.705 -32.444 1.00 56.75 84 ASN A C 1
ATOM 718 O O . ASN A 1 84 ? 26.414 7.315 -32.198 1.00 56.75 84 ASN A O 1
ATOM 722 N N . ASN A 1 85 ? 27.776 5.598 -31.765 1.00 61.88 85 ASN A N 1
ATOM 723 C CA . ASN A 1 85 ? 26.942 5.075 -30.684 1.00 61.88 85 ASN A CA 1
ATOM 724 C C . ASN A 1 85 ? 27.203 5.776 -29.347 1.00 61.88 85 ASN A C 1
ATOM 726 O O . ASN A 1 85 ? 26.419 5.581 -28.425 1.00 61.88 85 ASN A O 1
ATOM 730 N N . GLN A 1 86 ? 28.274 6.563 -29.186 1.00 64.31 86 GLN A N 1
ATOM 731 C CA . GLN A 1 86 ? 28.573 7.177 -27.888 1.00 64.31 86 GLN A CA 1
ATOM 732 C C . GLN A 1 86 ? 27.573 8.282 -27.541 1.00 64.31 86 GLN A C 1
ATOM 734 O O . GLN A 1 86 ? 27.044 8.277 -26.431 1.00 64.31 86 GLN A O 1
ATOM 739 N N . GLU A 1 87 ? 27.243 9.163 -28.490 1.00 69.94 87 GLU A N 1
ATOM 740 C CA . GLU A 1 87 ? 26.198 10.177 -28.296 1.00 69.94 87 GLU A CA 1
ATOM 741 C C . GLU A 1 87 ? 24.832 9.529 -28.045 1.00 69.94 87 GLU A C 1
ATOM 743 O O . GLU A 1 87 ? 24.140 9.914 -27.106 1.00 69.94 87 GLU A O 1
ATOM 748 N N . GLN A 1 88 ? 24.477 8.476 -28.792 1.00 71.31 88 GLN A N 1
ATOM 749 C CA . GLN A 1 88 ? 23.236 7.726 -28.560 1.00 71.31 88 GLN A CA 1
ATOM 750 C C . GLN A 1 88 ? 23.219 7.042 -27.184 1.00 71.31 88 GLN A C 1
ATOM 752 O O . GLN A 1 88 ? 22.208 7.074 -26.489 1.00 71.31 88 GLN A O 1
ATOM 757 N N . VAL A 1 89 ? 24.335 6.449 -26.745 1.00 73.31 89 VAL A N 1
ATOM 758 C CA . VAL A 1 89 ? 24.449 5.830 -25.414 1.00 73.31 89 VAL A CA 1
ATOM 759 C C . VAL A 1 89 ? 24.346 6.881 -24.310 1.00 73.31 89 VAL A C 1
ATOM 761 O O . VAL A 1 89 ? 23.702 6.610 -23.298 1.00 73.31 89 VAL A O 1
ATOM 764 N N . LEU A 1 90 ? 24.932 8.069 -24.492 1.00 75.94 90 LEU A N 1
ATOM 765 C CA . LEU A 1 90 ? 24.797 9.183 -23.552 1.00 75.94 90 LEU A CA 1
ATOM 766 C C . LEU A 1 90 ? 23.354 9.700 -23.505 1.00 75.94 90 LEU A C 1
ATOM 768 O O . LEU A 1 90 ? 22.810 9.841 -22.413 1.00 75.94 90 LEU A O 1
ATOM 772 N N . GLN A 1 91 ? 22.698 9.904 -24.652 1.00 73.31 91 GLN A N 1
ATOM 773 C CA . GLN A 1 91 ? 21.288 10.312 -24.717 1.00 73.31 91 GLN A CA 1
ATOM 774 C C . GLN A 1 91 ? 20.368 9.288 -24.036 1.00 73.31 91 GLN A C 1
ATOM 776 O O . GLN A 1 91 ? 19.552 9.659 -23.193 1.00 73.31 91 GLN A O 1
ATOM 781 N N . LEU A 1 92 ? 20.550 7.992 -24.317 1.00 76.62 92 LEU A N 1
ATOM 782 C CA . LEU A 1 92 ? 19.817 6.912 -23.648 1.00 76.62 92 LEU A CA 1
ATOM 783 C C . LEU A 1 92 ? 20.103 6.873 -22.142 1.00 76.62 92 LEU A C 1
ATOM 785 O O . LEU A 1 92 ? 19.203 6.604 -21.347 1.00 76.62 92 LEU A O 1
ATOM 789 N N . HIS A 1 93 ? 21.341 7.154 -21.728 1.00 74.56 93 HIS A N 1
ATOM 790 C CA . HIS A 1 93 ? 21.698 7.233 -20.315 1.00 74.56 93 HIS A CA 1
ATOM 791 C C . HIS A 1 93 ? 20.996 8.404 -19.619 1.00 74.56 93 HIS A C 1
ATOM 793 O O . HIS A 1 93 ? 20.430 8.207 -18.546 1.00 74.56 93 HIS A O 1
ATOM 799 N N . HIS A 1 94 ? 20.974 9.591 -20.231 1.00 78.19 94 HIS A N 1
ATOM 800 C CA . HIS A 1 94 ? 20.249 10.748 -19.704 1.00 78.19 94 HIS A CA 1
ATOM 801 C C . HIS A 1 94 ? 18.752 10.457 -19.570 1.00 78.19 94 HIS A C 1
ATOM 803 O O . HIS A 1 94 ? 18.208 10.620 -18.478 1.00 78.19 94 HIS A O 1
ATOM 809 N N . GLN A 1 95 ? 18.121 9.911 -20.614 1.00 77.38 95 GLN A N 1
ATOM 810 C CA . GLN A 1 95 ? 16.712 9.502 -20.573 1.00 77.38 95 GLN A CA 1
ATOM 811 C C . GLN A 1 95 ? 16.446 8.475 -19.466 1.00 77.38 95 GLN A C 1
ATOM 813 O O . GLN A 1 95 ? 15.471 8.590 -18.726 1.00 77.38 95 GLN A O 1
ATOM 818 N N . PHE A 1 96 ? 17.333 7.490 -19.292 1.00 77.88 96 PHE A N 1
ATOM 819 C CA . PHE A 1 96 ? 17.211 6.502 -18.222 1.00 77.88 96 PHE A CA 1
ATOM 820 C C . PHE A 1 96 ? 17.339 7.131 -16.827 1.00 77.88 96 PHE A C 1
ATOM 822 O O . PHE A 1 96 ? 16.584 6.782 -15.918 1.00 77.88 96 PHE A O 1
ATOM 829 N N . VAL A 1 97 ? 18.279 8.061 -16.637 1.00 77.31 97 VAL A N 1
ATOM 830 C CA . VAL A 1 97 ? 18.472 8.770 -15.364 1.00 77.31 97 VAL A CA 1
ATOM 831 C C . VAL A 1 97 ? 17.261 9.643 -15.034 1.00 77.31 97 VAL A C 1
ATOM 833 O O . VAL A 1 97 ? 16.792 9.617 -13.895 1.00 77.31 97 VAL A O 1
ATOM 836 N N . GLU A 1 98 ? 16.720 10.378 -16.003 1.00 81.75 98 GLU A N 1
ATOM 837 C CA . GLU A 1 98 ? 15.520 11.207 -15.829 1.00 81.75 98 GLU A CA 1
ATOM 838 C C . GLU A 1 98 ? 14.274 10.369 -15.537 1.00 81.75 98 GLU A C 1
ATOM 840 O O . GLU A 1 98 ? 13.520 10.666 -14.603 1.00 81.75 98 GLU A O 1
ATOM 845 N N . LEU A 1 99 ? 14.095 9.268 -16.269 1.00 80.31 99 LEU A N 1
ATOM 846 C CA . LEU A 1 99 ? 13.001 8.327 -16.054 1.00 80.31 99 LEU A CA 1
ATOM 847 C C . LEU A 1 99 ? 13.084 7.706 -14.653 1.00 80.31 99 LEU A C 1
ATOM 849 O O . LEU A 1 99 ? 12.101 7.687 -13.910 1.00 80.31 99 LEU A O 1
ATOM 853 N N . ARG A 1 100 ? 14.282 7.278 -14.237 1.00 83.19 100 ARG A N 1
ATOM 854 C CA . ARG A 1 100 ? 14.525 6.763 -12.886 1.00 83.19 100 ARG A CA 1
ATOM 855 C C . ARG A 1 100 ? 14.198 7.806 -11.816 1.00 83.19 100 ARG A C 1
ATOM 857 O O . ARG A 1 100 ? 13.528 7.460 -10.843 1.00 83.19 100 ARG A O 1
ATOM 864 N N . ARG A 1 101 ? 14.630 9.062 -11.984 1.00 84.31 101 ARG A N 1
ATOM 865 C CA . ARG A 1 101 ? 14.320 10.157 -11.044 1.00 84.31 101 ARG A CA 1
ATOM 866 C C . ARG A 1 101 ? 12.816 10.394 -10.937 1.00 84.31 101 ARG A C 1
ATOM 868 O O . ARG A 1 101 ? 12.297 10.516 -9.830 1.00 84.31 101 ARG A O 1
ATOM 875 N N . THR A 1 102 ? 12.117 10.388 -12.069 1.00 84.62 102 THR A N 1
ATOM 876 C CA . THR A 1 102 ? 10.656 10.524 -12.125 1.00 84.62 102 THR A CA 1
ATOM 877 C C . THR A 1 102 ? 9.974 9.396 -11.356 1.00 84.62 102 THR A C 1
ATOM 879 O O . THR A 1 102 ? 9.121 9.648 -10.505 1.00 84.62 102 THR A O 1
ATO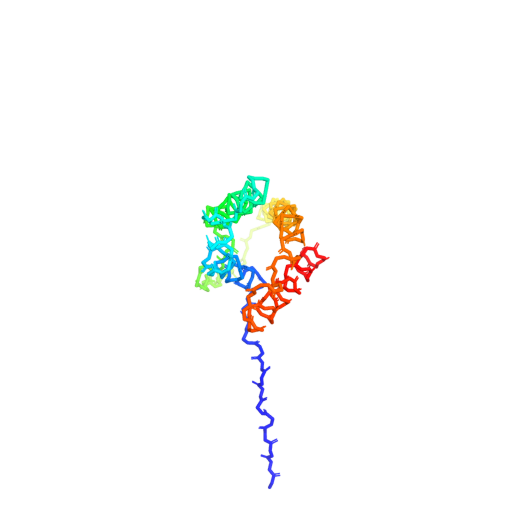M 882 N N . HIS A 1 103 ? 10.398 8.150 -11.575 1.00 87.88 103 HIS A N 1
ATOM 883 C CA . HIS A 1 103 ? 9.859 7.008 -10.846 1.00 87.88 103 HIS A CA 1
ATOM 884 C C . HIS A 1 103 ? 10.151 7.086 -9.345 1.00 87.88 103 HIS A C 1
ATOM 886 O O . HIS A 1 103 ? 9.234 6.894 -8.551 1.00 87.88 103 HIS A O 1
ATOM 892 N N . GLN A 1 104 ? 11.379 7.420 -8.937 1.00 86.88 104 GLN A N 1
ATOM 893 C CA . GLN A 1 104 ? 11.731 7.597 -7.522 1.00 86.88 104 GLN A CA 1
ATOM 894 C C . GLN A 1 104 ? 10.868 8.674 -6.858 1.00 86.88 104 GLN A C 1
ATOM 896 O O . GLN A 1 104 ? 10.335 8.443 -5.772 1.00 86.88 104 GLN A O 1
ATOM 901 N N . HIS A 1 105 ? 10.670 9.812 -7.527 1.00 88.06 105 HIS A N 1
ATOM 902 C CA . HIS A 1 105 ? 9.826 10.892 -7.030 1.00 88.06 105 HIS A CA 1
ATOM 903 C C . HIS A 1 105 ? 8.374 10.438 -6.831 1.00 88.06 105 HIS A C 1
ATOM 905 O O . HIS A 1 105 ? 7.832 10.573 -5.733 1.00 88.06 105 HIS A O 1
ATOM 911 N N . GLN A 1 106 ? 7.766 9.822 -7.849 1.00 88.25 106 GLN A N 1
ATOM 912 C CA . GLN A 1 106 ? 6.378 9.356 -7.777 1.00 88.25 106 GLN A CA 1
ATOM 913 C C . GLN A 1 106 ? 6.180 8.246 -6.734 1.00 88.25 106 GLN A C 1
ATOM 915 O O . GLN A 1 106 ? 5.174 8.236 -6.015 1.00 88.25 106 GLN A O 1
ATOM 920 N N . LEU A 1 107 ? 7.149 7.332 -6.598 1.00 90.06 107 LEU A N 1
ATOM 921 C CA . LEU A 1 107 ? 7.147 6.314 -5.546 1.00 90.06 107 LEU A CA 1
ATOM 922 C C . LEU A 1 107 ? 7.215 6.966 -4.162 1.00 90.06 107 LEU A C 1
ATOM 924 O O . LEU A 1 107 ? 6.400 6.651 -3.295 1.00 90.06 107 LEU A O 1
ATOM 928 N N . ARG A 1 108 ? 8.147 7.900 -3.953 1.00 89.31 108 ARG A N 1
ATOM 929 C CA . ARG A 1 108 ? 8.320 8.599 -2.675 1.00 89.31 108 ARG A CA 1
ATOM 930 C C . ARG A 1 108 ? 7.066 9.370 -2.281 1.00 89.31 108 ARG A C 1
ATOM 932 O O . ARG A 1 108 ? 6.633 9.282 -1.130 1.00 89.31 108 ARG A O 1
ATOM 939 N N . GLU A 1 109 ? 6.462 10.087 -3.221 1.00 91.88 109 GLU A N 1
ATOM 940 C CA . GLU A 1 109 ? 5.229 10.833 -2.985 1.00 91.88 109 GLU A CA 1
ATOM 941 C C . GLU A 1 109 ? 4.072 9.893 -2.615 1.00 91.88 109 GLU A C 1
ATOM 943 O O . GLU A 1 109 ? 3.395 10.093 -1.603 1.00 91.88 109 GLU A O 1
ATOM 948 N N . SER A 1 110 ? 3.892 8.811 -3.376 1.00 92.69 110 SER A N 1
ATOM 949 C CA . SER A 1 110 ? 2.835 7.825 -3.130 1.00 92.69 110 SER A CA 1
ATOM 950 C C . SER A 1 110 ? 2.988 7.148 -1.767 1.00 92.69 110 SER A C 1
ATOM 952 O O . SER A 1 110 ? 2.027 7.062 -1.000 1.00 92.69 110 SER A O 1
ATOM 954 N N . LEU A 1 111 ? 4.205 6.730 -1.413 1.00 92.12 111 LEU A N 1
ATOM 955 C CA . LEU A 1 111 ? 4.497 6.129 -0.110 1.00 92.12 111 LEU A CA 1
ATOM 956 C C . LEU A 1 111 ? 4.303 7.122 1.039 1.00 92.12 111 LEU A C 1
ATOM 958 O O . LEU A 1 111 ? 3.805 6.752 2.103 1.00 92.12 111 LEU A O 1
ATOM 962 N N . THR A 1 112 ? 4.618 8.397 0.815 1.00 91.69 112 THR A N 1
ATOM 963 C CA . THR A 1 112 ? 4.369 9.462 1.792 1.00 91.69 112 THR A CA 1
ATOM 964 C C . THR A 1 112 ? 2.870 9.635 2.042 1.00 91.69 112 THR A C 1
ATOM 966 O O . THR A 1 112 ? 2.447 9.676 3.199 1.00 91.69 112 THR A O 1
ATOM 969 N N . ARG A 1 113 ? 2.040 9.645 0.989 1.00 93.81 113 ARG A N 1
ATOM 970 C CA . ARG A 1 113 ? 0.570 9.702 1.113 1.00 93.81 113 ARG A CA 1
ATOM 971 C C . ARG A 1 113 ? 0.011 8.493 1.870 1.00 93.81 113 ARG A C 1
ATOM 973 O O . ARG A 1 113 ? -0.804 8.668 2.775 1.00 93.81 113 ARG A O 1
ATOM 980 N N . ILE A 1 114 ? 0.496 7.285 1.571 1.00 93.62 114 ILE A N 1
ATOM 981 C CA . ILE A 1 114 ? 0.130 6.052 2.292 1.00 93.62 114 ILE A CA 1
ATOM 982 C C . ILE A 1 114 ? 0.457 6.180 3.781 1.00 93.62 114 ILE A C 1
ATOM 984 O O . ILE A 1 114 ? -0.394 5.920 4.632 1.00 93.62 114 ILE A O 1
ATOM 988 N N . ARG A 1 115 ? 1.658 6.662 4.111 1.00 90.81 115 ARG A N 1
ATOM 989 C CA . ARG A 1 115 ? 2.078 6.891 5.496 1.00 90.81 115 ARG A CA 1
ATOM 990 C C . ARG A 1 115 ? 1.167 7.883 6.220 1.00 90.81 115 ARG A C 1
ATOM 992 O O . ARG A 1 115 ? 0.764 7.623 7.354 1.00 90.81 115 ARG A O 1
ATOM 999 N N . HIS A 1 116 ? 0.820 8.998 5.579 1.00 92.00 116 HIS A N 1
ATOM 1000 C CA . HIS A 1 116 ? -0.125 9.968 6.141 1.00 92.00 116 HIS A CA 1
ATOM 1001 C C . HIS A 1 116 ? -1.515 9.369 6.357 1.00 92.00 116 HIS A C 1
ATOM 1003 O O . HIS A 1 116 ? -2.183 9.730 7.324 1.00 92.00 116 HIS A O 1
ATOM 1009 N N . CYS A 1 117 ? -1.926 8.416 5.516 1.00 91.69 117 CYS A N 1
ATOM 1010 C CA . CYS A 1 117 ? -3.189 7.717 5.705 1.00 91.69 117 CYS A CA 1
ATOM 1011 C C . CYS A 1 117 ? -3.161 6.766 6.908 1.00 91.69 117 CYS A C 1
ATOM 1013 O O . CYS A 1 117 ? -4.116 6.741 7.680 1.00 91.69 117 CYS A O 1
ATOM 1015 N N . ILE A 1 118 ? -2.059 6.032 7.092 1.00 89.50 118 ILE A N 1
ATOM 1016 C CA . ILE A 1 118 ? -1.901 5.004 8.132 1.00 89.50 118 ILE A CA 1
ATOM 1017 C C . ILE A 1 118 ? -1.698 5.598 9.530 1.00 89.50 118 ILE A C 1
ATOM 1019 O O . ILE A 1 118 ? -2.269 5.092 10.493 1.00 89.50 118 ILE A O 1
ATOM 1023 N N . ARG A 1 119 ? -0.902 6.668 9.664 1.00 88.50 119 ARG A N 1
ATOM 1024 C CA . ARG A 1 119 ? -0.545 7.271 10.964 1.00 88.50 119 ARG A CA 1
ATOM 1025 C C . ARG A 1 119 ? -1.733 7.508 11.913 1.00 88.50 119 ARG A C 1
ATOM 1027 O O . ARG A 1 119 ? -1.648 7.049 13.051 1.00 88.50 119 ARG A O 1
ATOM 1034 N N . PRO A 1 120 ? -2.836 8.162 11.500 1.00 88.62 120 PRO A N 1
ATOM 1035 C CA . PRO A 1 120 ? -3.977 8.377 12.389 1.00 88.62 120 PRO A CA 1
ATOM 1036 C C . PRO A 1 120 ? -4.732 7.086 12.726 1.00 88.62 120 PRO A C 1
ATOM 1038 O O . PRO A 1 120 ? -5.441 7.049 13.724 1.00 88.62 120 PRO A O 1
ATOM 1041 N N . LEU A 1 121 ? -4.583 6.016 11.939 1.00 87.75 121 LEU A N 1
ATOM 1042 C CA . LEU A 1 121 ? -5.242 4.736 12.206 1.00 87.75 121 LEU A CA 1
ATOM 1043 C C . LEU A 1 121 ? -4.569 3.960 13.346 1.00 87.75 121 LEU A C 1
ATOM 1045 O O . LEU A 1 121 ? -5.190 3.068 13.920 1.00 87.75 121 LEU A O 1
ATOM 1049 N N . ARG A 1 122 ? -3.332 4.327 13.715 1.00 86.31 122 ARG A N 1
ATOM 1050 C CA . ARG A 1 122 ? -2.580 3.710 14.819 1.00 86.31 122 ARG A CA 1
ATOM 1051 C C . ARG A 1 122 ? -3.364 3.697 16.126 1.00 86.31 122 ARG A C 1
ATOM 1053 O O . ARG A 1 122 ? -3.285 2.720 16.857 1.00 86.31 122 ARG A O 1
ATOM 1060 N N . GLN A 1 123 ? -4.113 4.760 16.416 1.00 86.56 123 GLN A N 1
ATOM 1061 C CA . GLN A 1 123 ? -4.879 4.871 17.660 1.00 86.56 123 GLN A CA 1
ATOM 1062 C C . GLN A 1 123 ? -5.905 3.739 17.823 1.00 86.56 123 GLN A C 1
ATOM 1064 O O . GLN A 1 123 ? -6.214 3.349 18.941 1.00 86.56 123 GLN A O 1
ATOM 1069 N N . TYR A 1 124 ? -6.382 3.162 16.715 1.00 84.69 124 TYR A N 1
ATOM 1070 C CA . TYR A 1 124 ? -7.352 2.071 16.734 1.00 84.69 124 TYR A CA 1
ATOM 1071 C C . TYR A 1 124 ? -6.706 0.692 16.889 1.00 84.69 124 TYR A C 1
ATOM 1073 O O . TYR A 1 124 ? -7.424 -0.276 17.115 1.00 84.69 124 TYR A O 1
ATOM 1081 N N . LEU A 1 125 ? -5.374 0.577 16.800 1.00 83.25 125 LEU A N 1
ATOM 1082 C CA . LEU A 1 125 ? -4.674 -0.698 16.998 1.00 83.25 125 LEU A CA 1
ATOM 1083 C C . LEU A 1 125 ? -4.796 -1.230 18.423 1.00 83.25 125 LEU A C 1
ATOM 1085 O O . LEU A 1 125 ? -4.671 -2.434 18.613 1.00 83.25 125 LEU A O 1
ATOM 1089 N N . VAL A 1 126 ? -5.071 -0.361 19.401 1.00 81.19 126 VAL A N 1
ATOM 1090 C CA . VAL A 1 126 ? -5.267 -0.751 20.806 1.00 81.19 126 VAL A CA 1
ATOM 1091 C C . VAL A 1 126 ? -6.404 -1.766 20.983 1.00 81.19 126 VAL A C 1
ATOM 1093 O O . VAL A 1 126 ? -6.384 -2.551 21.922 1.00 81.19 126 VAL A O 1
ATOM 1096 N N . PHE A 1 127 ? -7.366 -1.791 20.056 1.00 81.69 127 PHE A N 1
ATOM 1097 C CA . PHE A 1 127 ? -8.501 -2.717 20.071 1.00 81.69 127 PHE A CA 1
ATOM 1098 C C . PHE A 1 127 ? -8.204 -4.073 19.410 1.00 81.69 127 PHE A C 1
ATOM 1100 O O . PHE A 1 127 ? -9.092 -4.918 19.327 1.00 81.69 127 PHE A O 1
ATOM 1107 N N . TYR A 1 128 ? -6.986 -4.287 18.905 1.00 80.06 128 TYR A N 1
ATOM 1108 C CA . TYR A 1 128 ? -6.599 -5.501 18.186 1.00 80.06 128 TYR A CA 1
ATOM 1109 C C . TYR A 1 128 ? -5.481 -6.260 18.912 1.00 80.06 128 TYR A C 1
ATOM 1111 O O . TYR A 1 128 ? -4.797 -5.730 19.783 1.00 80.06 128 TYR A O 1
ATOM 1119 N N . GLN A 1 129 ? -5.289 -7.527 18.531 1.00 80.12 129 GLN A N 1
ATOM 1120 C CA . GLN A 1 129 ? -4.266 -8.403 19.109 1.00 80.12 129 GLN A CA 1
ATOM 1121 C C . GLN A 1 129 ? -2.845 -7.801 19.001 1.00 80.12 129 GLN A C 1
ATOM 1123 O O . GLN A 1 129 ? -2.535 -7.181 17.976 1.00 80.12 129 GLN A O 1
ATOM 1128 N N . PRO A 1 130 ? -1.950 -8.051 19.982 1.00 81.75 130 PRO A N 1
ATOM 1129 C CA . PRO A 1 130 ? -0.580 -7.518 20.001 1.00 81.75 130 PRO A CA 1
ATOM 1130 C C . PRO A 1 130 ? 0.223 -7.758 18.712 1.00 81.75 130 PRO A C 1
ATOM 1132 O O . PRO A 1 130 ? 0.977 -6.888 18.274 1.00 81.75 130 PRO A O 1
ATOM 1135 N N . ASP A 1 131 ? 0.008 -8.890 18.038 1.00 84.56 131 ASP A N 1
ATOM 1136 C CA . ASP A 1 131 ? 0.680 -9.219 16.774 1.00 84.56 131 ASP A CA 1
ATOM 1137 C C . ASP A 1 131 ? 0.400 -8.206 15.654 1.00 84.56 131 ASP A C 1
ATOM 1139 O O . ASP A 1 131 ? 1.252 -7.961 14.794 1.00 84.56 131 ASP A O 1
ATOM 1143 N N . GLN A 1 132 ? -0.779 -7.575 15.654 1.00 81.81 132 GLN A N 1
ATOM 1144 C CA . GLN A 1 132 ? -1.122 -6.543 14.672 1.00 81.81 132 GLN A CA 1
ATOM 1145 C C . GLN A 1 132 ? -0.304 -5.272 14.891 1.00 81.81 132 GLN A C 1
ATOM 1147 O O . GLN A 1 132 ? 0.099 -4.628 13.921 1.00 81.81 132 GLN A O 1
ATOM 1152 N N . LEU A 1 133 ? 0.000 -4.941 16.149 1.00 82.44 133 LEU A N 1
ATOM 1153 C CA . LEU A 1 133 ? 0.858 -3.812 16.490 1.00 82.44 133 LEU A CA 1
ATOM 1154 C C . LEU A 1 133 ? 2.294 -4.055 16.004 1.00 82.44 133 LEU A C 1
ATOM 1156 O O . LEU A 1 133 ? 2.894 -3.167 15.397 1.00 82.44 133 LEU A O 1
ATOM 1160 N N . ILE A 1 134 ? 2.822 -5.271 16.179 1.00 85.25 134 ILE A N 1
ATOM 1161 C CA . ILE A 1 134 ? 4.150 -5.654 15.673 1.00 85.25 134 ILE A CA 1
ATOM 1162 C C . ILE A 1 134 ? 4.200 -5.530 14.143 1.00 85.25 134 ILE A C 1
ATOM 1164 O O . ILE A 1 134 ? 5.096 -4.877 13.602 1.00 85.25 134 ILE A O 1
ATOM 1168 N N . ARG A 1 135 ? 3.212 -6.091 13.432 1.00 84.69 135 ARG A N 1
ATOM 1169 C CA . ARG A 1 135 ? 3.125 -6.003 11.960 1.00 84.69 135 ARG A CA 1
ATOM 1170 C C . ARG A 1 135 ? 2.981 -4.564 11.471 1.00 84.69 135 ARG A C 1
ATOM 1172 O O . ARG A 1 135 ? 3.585 -4.198 10.459 1.00 84.69 135 ARG A O 1
ATOM 1179 N N . TYR A 1 136 ? 2.210 -3.745 12.184 1.00 84.88 136 TYR A N 1
ATOM 1180 C CA . TYR A 1 136 ? 2.104 -2.314 11.921 1.00 84.88 136 TYR A CA 1
ATOM 1181 C C . TYR A 1 136 ? 3.471 -1.636 12.033 1.00 84.88 136 TYR A C 1
ATOM 1183 O O . TYR A 1 136 ? 3.885 -0.957 11.095 1.00 84.88 136 TYR A O 1
ATOM 1191 N N . HIS A 1 137 ? 4.204 -1.858 13.128 1.00 86.31 137 HIS A N 1
ATOM 1192 C CA . HIS A 1 137 ? 5.525 -1.261 13.326 1.00 86.31 137 HIS A CA 1
ATOM 1193 C C . HIS A 1 137 ? 6.523 -1.694 12.251 1.00 86.31 137 HIS A C 1
ATOM 1195 O O . HIS A 1 137 ? 7.211 -0.847 11.690 1.00 86.31 137 HIS A O 1
ATOM 1201 N N . GLN A 1 138 ? 6.557 -2.978 11.893 1.00 87.31 138 GLN A N 1
ATOM 1202 C CA . GLN A 1 138 ? 7.409 -3.473 10.807 1.00 87.31 138 GLN A CA 1
ATOM 1203 C C . GLN A 1 138 ? 7.070 -2.810 9.465 1.00 87.31 138 GLN A C 1
ATOM 1205 O O . GLN A 1 138 ? 7.966 -2.358 8.751 1.00 87.31 138 GLN A O 1
ATOM 1210 N N . SER A 1 139 ? 5.779 -2.707 9.140 1.00 85.81 139 SER A N 1
ATOM 1211 C CA . SER A 1 139 ? 5.308 -2.076 7.903 1.00 85.81 139 SER A CA 1
ATOM 1212 C C . SER A 1 139 ? 5.656 -0.588 7.862 1.00 85.81 139 SER A C 1
ATOM 1214 O O . SER A 1 139 ? 6.132 -0.095 6.841 1.00 85.81 139 SER A O 1
ATOM 1216 N N . MET A 1 140 ? 5.464 0.118 8.978 1.00 86.19 140 MET A N 1
ATOM 1217 C CA . MET A 1 140 ? 5.786 1.538 9.108 1.00 86.19 140 MET A CA 1
ATOM 1218 C C . MET A 1 140 ? 7.287 1.800 9.033 1.00 86.19 140 MET A C 1
ATOM 1220 O O . MET A 1 140 ? 7.690 2.697 8.304 1.00 86.19 140 MET A O 1
ATOM 1224 N N . ASN A 1 141 ? 8.114 0.980 9.682 1.00 87.38 141 ASN A N 1
ATOM 1225 C CA . ASN A 1 141 ? 9.568 1.098 9.597 1.00 87.38 141 ASN A CA 1
ATOM 1226 C C . ASN A 1 141 ? 10.054 0.926 8.153 1.00 87.38 141 ASN A C 1
ATOM 1228 O O . ASN A 1 141 ? 10.894 1.691 7.687 1.00 87.38 141 ASN A O 1
ATOM 1232 N N . ILE A 1 142 ? 9.499 -0.042 7.414 1.00 85.88 142 ILE A N 1
ATOM 1233 C CA . ILE A 1 142 ? 9.818 -0.210 5.992 1.00 85.88 142 ILE A CA 1
ATOM 1234 C C . ILE A 1 142 ? 9.333 1.011 5.197 1.00 85.88 142 ILE A C 1
ATOM 1236 O O . ILE A 1 142 ? 10.109 1.577 4.438 1.00 85.88 142 ILE A O 1
ATOM 1240 N N . LEU A 1 143 ? 8.100 1.482 5.390 1.00 86.56 143 LEU A N 1
ATOM 1241 C CA . LEU A 1 143 ? 7.613 2.697 4.721 1.00 86.56 143 LEU A CA 1
ATOM 1242 C C . LEU A 1 143 ? 8.501 3.923 5.000 1.00 86.56 143 LEU A C 1
ATOM 1244 O O . LEU A 1 143 ? 8.784 4.701 4.087 1.00 86.56 143 LEU A O 1
ATOM 1248 N N . ASP A 1 144 ? 8.971 4.093 6.233 1.00 85.88 144 ASP A N 1
ATOM 1249 C CA . ASP A 1 144 ? 9.830 5.210 6.633 1.00 85.88 144 ASP A CA 1
ATOM 1250 C C . ASP A 1 144 ? 11.226 5.121 6.005 1.00 85.88 144 ASP A C 1
ATOM 1252 O O . ASP A 1 144 ? 11.710 6.115 5.457 1.00 85.88 144 ASP A O 1
ATOM 1256 N N . ILE A 1 145 ? 11.832 3.931 5.973 1.00 84.44 145 ILE A N 1
ATOM 1257 C CA . ILE A 1 145 ? 13.102 3.698 5.269 1.00 84.44 145 ILE A CA 1
ATOM 1258 C C . ILE A 1 145 ? 12.959 4.073 3.790 1.00 84.44 145 ILE A C 1
ATOM 1260 O O . ILE A 1 145 ? 13.800 4.774 3.238 1.00 84.44 145 ILE A O 1
ATOM 1264 N N . PHE A 1 146 ? 11.868 3.670 3.142 1.00 80.88 146 PHE A N 1
ATOM 1265 C CA . PHE A 1 146 ? 11.677 3.918 1.713 1.00 80.88 146 PHE A CA 1
ATOM 1266 C C . PHE A 1 146 ? 11.359 5.365 1.385 1.00 80.88 146 PHE A C 1
ATOM 1268 O O . PHE A 1 146 ? 11.853 5.898 0.403 1.00 80.88 146 PHE A O 1
ATOM 1275 N N . THR A 1 147 ? 10.546 6.025 2.200 1.00 81.06 147 THR A N 1
ATOM 1276 C CA . THR A 1 147 ? 10.240 7.446 1.986 1.00 81.06 147 THR A CA 1
ATOM 1277 C C . THR A 1 147 ? 11.450 8.353 2.229 1.00 81.06 147 THR A C 1
ATOM 1279 O O . THR A 1 147 ? 11.484 9.465 1.694 1.00 81.06 147 THR A O 1
ATOM 1282 N N . THR A 1 148 ? 12.434 7.887 3.005 1.00 79.50 148 THR A N 1
ATOM 1283 C CA . THR A 1 148 ? 13.655 8.635 3.346 1.00 79.50 148 THR A CA 1
ATOM 1284 C C . THR A 1 148 ? 14.832 8.312 2.421 1.00 79.50 148 THR A C 1
ATOM 1286 O O . THR A 1 148 ? 15.607 9.211 2.109 1.00 79.50 148 THR A O 1
ATOM 1289 N N . HIS A 1 149 ? 14.961 7.059 1.968 1.00 75.62 149 HIS A N 1
ATOM 1290 C CA . HIS A 1 149 ? 16.140 6.563 1.242 1.00 75.62 149 HIS A CA 1
ATOM 1291 C C . HIS A 1 149 ? 15.885 6.148 -0.224 1.00 75.62 149 HIS A C 1
ATOM 1293 O O . HIS A 1 149 ? 16.778 5.556 -0.832 1.00 75.62 149 HIS A O 1
ATOM 1299 N N . LEU A 1 150 ? 14.699 6.415 -0.796 1.00 67.00 150 LEU A N 1
ATOM 1300 C CA . LEU A 1 150 ? 14.457 6.305 -2.251 1.00 67.00 150 LEU A CA 1
ATOM 1301 C C . LEU A 1 150 ? 15.077 7.470 -3.021 1.00 67.00 150 LEU A C 1
ATOM 1303 O O . LEU A 1 150 ? 15.660 7.173 -4.092 1.00 67.00 150 LEU A O 1
#

Radius of gyration: 20.63 Å; chains: 1; bounding box: 55×37×54 Å

Sequence (150 aa):
MSTMLMASGCPPFYPLQRITVVLRHLRQSTWLTHLHRYHPHPQSRHQVDRLFRHIDHLQDYITRHRLLPTTLSHRPRRTPNNHNNQEQVLQLHHQFVELRRTHQHQLRESLTRIRHCIRPLRQYLVFYQPDQLIRYHQSMNILDIFTTHL

pLDDT: mean 77.71, std 18.01, range [31.2, 95.94]